Protein AF-A0A8S3GC05-F1 (afdb_monomer)

InterPro domains:
  IPR011011 Zinc finger, FYVE/PHD-type [SSF57903] (95-131)
  IPR013083 Zinc finger, RING/FYVE/PHD-type [G3DSA:3.30.40.10] (91-137)

Mean predicted aligned error: 20.14 Å

Solvent-accessible surface area (backbone atoms only — not comparable to full-atom values): 9088 Å² total; per-residue (Å²): 132,70,60,47,100,85,71,45,71,72,73,89,50,69,66,63,52,49,49,54,51,52,51,51,53,51,52,51,51,54,52,51,50,53,52,50,52,53,50,51,52,54,48,53,53,49,51,53,53,51,53,53,58,56,43,71,76,60,61,98,67,89,85,77,94,69,78,82,85,77,74,73,85,82,67,73,82,79,68,81,67,78,59,79,78,69,67,78,70,76,85,76,56,86,88,76,61,79,80,77,73,75,71,60,68,90,81,56,61,48,22,75,83,78,65,49,47,54,86,81,36,95,84,50,54,87,42,73,38,91,87,74,63,40,47,37,67,109

Sequence (138 aa):
KRIDDDGLTKVPDQITSRMFEKEREYVQEIESLNDQIGRMLKFVHTLIKLNNNNNNNNNNNNLYNTSPCMDVISQSNANSIETSSFASWQKIENTEGVVTRWIPDFNVHTCQLCHIKFQQWPLSRKHHCRNLQTIASE

Secondary structure (DSSP, 8-state):
--B-TTS-B----HHHHHHHHHHHHHHHHHHHHHHHHHHHHHHHHHHHHHHHHHHHTS------------SSSSSTTS----TTSSTT-----TTT-----PPPGGG--B-TTT--BGGG-TTPPEEE-TTT--EEE-

pLDDT: mean 71.7, std 17.62, range [39.72, 98.25]

Radius of gyration: 33.28 Å; Cα contacts (8 Å, |Δi|>4): 58; chains: 1; bounding box: 64×48×89 Å

Structure (mmCIF, N/CA/C/O backbone):
data_AF-A0A8S3GC05-F1
#
_entry.id   AF-A0A8S3GC05-F1
#
loop_
_atom_site.group_PDB
_atom_site.id
_atom_site.type_symbol
_atom_site.label_atom_id
_atom_site.label_alt_id
_atom_site.label_comp_id
_atom_site.label_asym_id
_atom_site.label_entity_id
_atom_site.label_seq_id
_atom_site.pdbx_PDB_ins_code
_atom_site.Cartn_x
_atom_site.Cartn_y
_atom_site.Cartn_z
_atom_site.occupancy
_atom_site.B_iso_or_equiv
_atom_site.auth_seq_id
_atom_site.auth_comp_id
_atom_site.auth_asym_id
_atom_site.auth_atom_id
_atom_site.pdbx_PDB_model_num
ATOM 1 N N . LYS A 1 1 ? 3.862 -20.454 -14.184 1.00 56.19 1 LYS A N 1
ATOM 2 C CA . LYS A 1 1 ? 4.543 -19.151 -13.984 1.00 56.19 1 LYS A CA 1
ATOM 3 C C . LYS A 1 1 ? 3.440 -18.123 -13.769 1.00 56.19 1 LYS A C 1
ATOM 5 O O . LYS A 1 1 ? 2.588 -18.036 -14.640 1.00 56.19 1 LYS A O 1
ATOM 10 N N . ARG A 1 2 ? 3.344 -17.484 -12.597 1.00 65.06 2 ARG A N 1
ATOM 11 C CA . ARG A 1 2 ? 2.253 -16.535 -12.317 1.00 65.06 2 ARG A CA 1
ATOM 12 C C . ARG A 1 2 ? 2.603 -15.212 -13.004 1.00 65.06 2 ARG A C 1
ATOM 14 O O . ARG A 1 2 ? 3.628 -14.617 -12.677 1.00 65.06 2 ARG A O 1
ATOM 21 N N . ILE A 1 3 ? 1.831 -14.878 -14.029 1.00 72.25 3 ILE A N 1
ATOM 22 C CA . ILE A 1 3 ? 1.984 -13.683 -14.859 1.00 72.25 3 ILE A CA 1
ATOM 23 C C . ILE A 1 3 ? 1.077 -12.596 -14.264 1.00 72.25 3 ILE A C 1
ATOM 25 O O . ILE A 1 3 ? -0.006 -12.931 -13.781 1.00 72.25 3 ILE A O 1
ATOM 29 N N . ASP A 1 4 ? 1.561 -11.358 -14.212 1.00 73.31 4 ASP A N 1
ATOM 30 C CA . ASP A 1 4 ? 0.813 -10.186 -13.747 1.00 73.31 4 ASP A CA 1
ATOM 31 C C . ASP A 1 4 ? -0.177 -9.665 -14.796 1.00 73.31 4 ASP A C 1
ATOM 33 O O . ASP A 1 4 ? -0.181 -10.113 -15.944 1.00 73.31 4 ASP A O 1
ATOM 37 N N . ASP A 1 5 ? -1.020 -8.708 -14.401 1.00 80.06 5 ASP A N 1
ATOM 38 C CA . ASP A 1 5 ? -2.022 -8.078 -15.276 1.00 80.06 5 ASP A CA 1
ATOM 39 C C . ASP A 1 5 ? -1.388 -7.342 -16.478 1.00 80.06 5 ASP A C 1
ATOM 41 O O . ASP A 1 5 ? -2.053 -7.079 -17.478 1.00 80.06 5 ASP A O 1
ATOM 45 N N . ASP A 1 6 ? -0.086 -7.053 -16.408 1.00 80.31 6 ASP A N 1
ATOM 46 C CA . ASP A 1 6 ? 0.732 -6.470 -17.475 1.00 80.31 6 ASP A CA 1
ATOM 47 C C . ASP A 1 6 ? 1.404 -7.517 -18.391 1.00 80.31 6 ASP A C 1
ATOM 49 O O . ASP A 1 6 ? 2.115 -7.163 -19.334 1.00 80.31 6 ASP A O 1
ATOM 53 N N . GLY A 1 7 ? 1.193 -8.812 -18.142 1.00 80.12 7 GLY A N 1
ATOM 54 C CA . GLY A 1 7 ? 1.795 -9.889 -18.925 1.00 80.12 7 GLY A CA 1
ATOM 55 C C . GLY A 1 7 ? 3.240 -10.236 -18.539 1.00 80.12 7 GLY A C 1
ATOM 56 O O . GLY A 1 7 ? 3.837 -11.117 -19.169 1.00 80.12 7 GLY A O 1
ATOM 57 N N . LEU A 1 8 ? 3.815 -9.615 -17.502 1.00 78.12 8 LEU A N 1
ATOM 58 C CA . LEU A 1 8 ? 5.172 -9.903 -17.035 1.00 78.12 8 LEU A CA 1
ATOM 59 C C . LEU A 1 8 ? 5.199 -10.980 -15.945 1.00 78.12 8 LEU A C 1
ATOM 61 O O . LEU A 1 8 ? 4.232 -11.277 -15.251 1.00 78.12 8 LEU A O 1
ATOM 65 N N . THR A 1 9 ? 6.346 -11.645 -15.814 1.00 75.25 9 THR A N 1
ATOM 66 C CA . THR A 1 9 ? 6.555 -12.621 -14.738 1.00 75.25 9 THR A CA 1
ATOM 67 C C . THR A 1 9 ? 6.764 -11.884 -13.422 1.00 75.25 9 THR A C 1
ATOM 69 O O . THR A 1 9 ? 7.702 -11.094 -13.346 1.00 75.25 9 THR A O 1
ATOM 72 N N . LYS A 1 10 ? 6.006 -12.233 -12.370 1.00 70.81 10 LYS A N 1
ATOM 73 C CA . LYS A 1 10 ? 6.312 -11.792 -10.999 1.00 70.81 10 LYS A CA 1
ATOM 74 C C . LYS A 1 10 ? 7.732 -12.188 -10.622 1.00 70.81 10 LYS A C 1
ATOM 76 O O . LYS A 1 10 ? 7.999 -13.364 -10.364 1.00 70.81 10 LYS A O 1
ATOM 81 N N . VAL A 1 11 ? 8.634 -11.214 -10.587 1.00 74.62 11 VAL A N 1
ATOM 82 C CA . VAL A 1 11 ? 9.940 -11.375 -9.953 1.00 74.62 11 VAL A CA 1
ATOM 83 C C . VAL A 1 11 ? 9.735 -11.046 -8.477 1.00 74.62 11 VAL A C 1
ATOM 85 O O . VAL A 1 11 ? 9.350 -9.919 -8.171 1.00 74.62 11 VAL A O 1
ATOM 88 N N . PRO A 1 12 ? 9.912 -12.010 -7.556 1.00 69.62 12 PRO A N 1
ATOM 89 C CA . PRO A 1 12 ? 9.801 -11.718 -6.138 1.00 69.62 12 PRO A CA 1
ATOM 90 C C . PRO A 1 12 ? 10.935 -10.769 -5.745 1.00 69.62 12 PRO A C 1
ATOM 92 O O . PRO A 1 12 ? 12.107 -11.141 -5.786 1.00 69.62 12 PRO A O 1
ATOM 95 N N . ASP A 1 13 ? 10.575 -9.543 -5.383 1.00 85.19 13 ASP A N 1
ATOM 96 C CA . ASP A 1 13 ? 11.503 -8.569 -4.830 1.00 85.19 13 ASP A CA 1
ATOM 97 C C . ASP A 1 13 ? 11.492 -8.667 -3.294 1.00 85.19 13 ASP A C 1
ATOM 99 O O . ASP A 1 13 ? 10.449 -8.708 -2.632 1.00 85.19 13 ASP A O 1
ATOM 103 N N . GLN A 1 14 ? 12.689 -8.770 -2.720 1.00 89.38 14 GLN A N 1
ATOM 104 C CA . GLN A 1 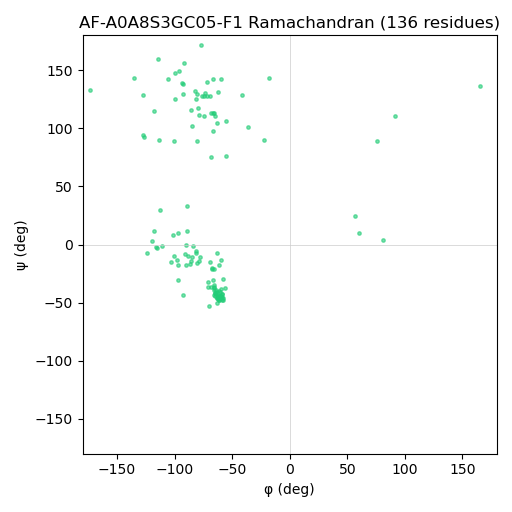14 ? 12.877 -8.910 -1.279 1.00 89.38 14 GLN A CA 1
ATOM 105 C C . GLN A 1 14 ? 12.448 -7.640 -0.536 1.00 89.38 14 GLN A C 1
ATOM 107 O O . GLN A 1 14 ? 11.974 -7.730 0.596 1.00 89.38 14 GLN A O 1
ATOM 112 N N . ILE A 1 15 ? 12.573 -6.468 -1.170 1.00 90.31 15 ILE A N 1
ATOM 113 C CA . ILE A 1 15 ? 12.205 -5.183 -0.568 1.00 90.31 15 ILE A CA 1
ATOM 114 C C . ILE A 1 15 ? 10.686 -5.093 -0.429 1.00 90.31 15 ILE A C 1
ATOM 116 O O . ILE A 1 15 ? 10.185 -4.884 0.676 1.00 90.31 15 ILE A O 1
ATOM 120 N N . THR A 1 16 ? 9.946 -5.324 -1.514 1.00 87.25 16 THR A N 1
ATOM 121 C CA . THR A 1 16 ? 8.474 -5.364 -1.485 1.00 87.25 16 THR A CA 1
ATOM 122 C C . THR A 1 16 ? 7.943 -6.433 -0.533 1.00 87.25 16 THR A C 1
ATOM 124 O O . THR A 1 16 ? 7.042 -6.155 0.254 1.00 87.25 16 THR A O 1
ATOM 127 N N . SER A 1 17 ? 8.536 -7.629 -0.520 1.00 89.44 17 SER A N 1
ATOM 128 C CA . SER A 1 17 ? 8.133 -8.699 0.407 1.00 89.44 17 SER A CA 1
ATOM 129 C C . SER A 1 17 ? 8.285 -8.284 1.875 1.00 89.44 17 SER A C 1
ATOM 131 O O . SER A 1 17 ? 7.367 -8.484 2.671 1.00 89.44 17 SER A O 1
ATOM 133 N N . ARG A 1 18 ? 9.411 -7.649 2.221 1.00 95.12 18 ARG A N 1
ATOM 134 C CA . ARG A 1 18 ? 9.666 -7.108 3.562 1.00 95.12 18 ARG A CA 1
ATOM 135 C C . ARG A 1 18 ? 8.714 -5.963 3.917 1.00 95.12 18 ARG A C 1
ATOM 137 O O . ARG A 1 18 ? 8.310 -5.852 5.071 1.00 95.12 18 ARG A O 1
ATOM 144 N N . MET A 1 19 ? 8.350 -5.121 2.950 1.00 95.00 19 MET A N 1
ATOM 145 C CA . MET A 1 19 ? 7.374 -4.046 3.153 1.00 95.00 19 MET A CA 1
ATOM 146 C C . MET A 1 19 ? 6.006 -4.614 3.550 1.00 95.00 19 MET A C 1
ATOM 148 O O . MET A 1 19 ? 5.448 -4.195 4.559 1.00 95.00 19 MET A O 1
ATOM 152 N N . PHE A 1 20 ? 5.516 -5.625 2.826 1.00 93.69 20 PHE A N 1
ATOM 153 C CA . PHE A 1 20 ? 4.251 -6.290 3.158 1.00 93.69 20 PHE A CA 1
ATOM 154 C C . PHE A 1 20 ? 4.306 -7.041 4.489 1.00 93.69 20 PHE A C 1
ATOM 156 O O . PHE A 1 20 ? 3.311 -7.111 5.204 1.00 93.69 20 PHE A O 1
ATOM 163 N N . GLU A 1 21 ? 5.451 -7.628 4.836 1.00 95.7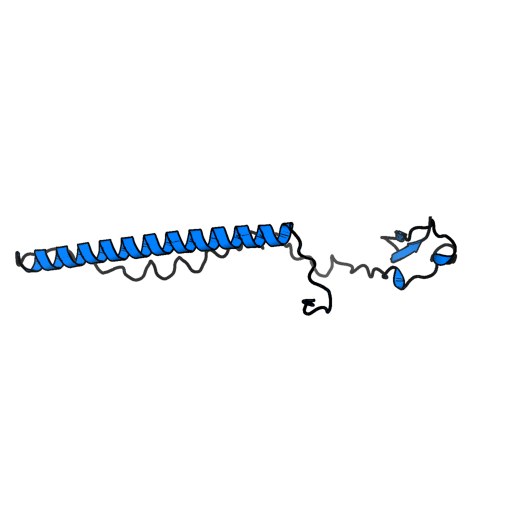5 21 GLU A N 1
ATOM 164 C CA . GLU A 1 21 ? 5.636 -8.255 6.145 1.00 95.75 21 GLU A CA 1
ATOM 165 C C . GLU A 1 21 ? 5.488 -7.236 7.275 1.00 95.75 21 GLU A C 1
ATOM 167 O O . GLU A 1 21 ? 4.696 -7.459 8.189 1.00 95.75 21 GLU A O 1
ATOM 172 N N . LYS A 1 22 ? 6.156 -6.086 7.151 1.00 96.94 22 LYS A N 1
ATOM 173 C CA . LYS A 1 22 ? 6.039 -4.981 8.107 1.00 96.94 22 LYS A CA 1
ATOM 174 C C . LYS A 1 22 ? 4.617 -4.443 8.205 1.00 96.94 22 LYS A C 1
ATOM 176 O O . LYS A 1 22 ? 4.123 -4.234 9.306 1.00 96.94 22 LYS A O 1
ATOM 181 N N . GLU A 1 23 ? 3.945 -4.259 7.074 1.00 97.06 23 GLU A N 1
ATOM 182 C CA . GLU A 1 23 ? 2.551 -3.812 7.047 1.00 97.06 23 GLU A CA 1
ATOM 183 C C . GLU A 1 23 ? 1.630 -4.781 7.802 1.00 97.06 23 GLU A C 1
ATOM 185 O O . GLU A 1 23 ? 0.834 -4.354 8.636 1.00 97.06 23 GLU A O 1
ATOM 190 N N . ARG A 1 24 ? 1.784 -6.096 7.592 1.00 97.00 24 ARG A N 1
ATOM 191 C CA . ARG A 1 24 ? 1.007 -7.106 8.327 1.00 97.00 24 ARG A CA 1
ATOM 192 C C . ARG A 1 24 ? 1.278 -7.085 9.828 1.00 97.00 24 ARG A C 1
ATOM 194 O O . ARG A 1 24 ? 0.333 -7.239 10.595 1.00 97.00 24 ARG A O 1
ATOM 201 N N . GLU A 1 25 ? 2.536 -6.924 10.241 1.00 98.00 25 GLU A N 1
ATOM 202 C CA . GLU A 1 25 ? 2.898 -6.811 11.662 1.00 98.00 25 GLU A CA 1
ATOM 203 C C . GLU A 1 25 ? 2.169 -5.630 12.316 1.00 98.00 25 GLU A C 1
ATOM 205 O O . GLU A 1 25 ? 1.524 -5.805 13.350 1.00 98.00 25 GLU A O 1
ATOM 210 N N . TYR A 1 26 ? 2.193 -4.456 11.678 1.00 97.88 26 TYR A N 1
ATOM 211 C CA . TYR A 1 26 ? 1.511 -3.268 12.195 1.00 97.88 26 TYR A CA 1
ATOM 212 C C . TYR A 1 26 ? -0.007 -3.436 12.255 1.00 97.88 26 TYR A C 1
ATOM 214 O O . TYR A 1 26 ? -0.623 -3.072 13.255 1.00 97.88 26 TYR A O 1
ATOM 222 N N . VAL A 1 27 ? -0.623 -4.015 11.220 1.00 97.69 27 VAL A N 1
ATOM 223 C CA . VAL A 1 27 ? -2.071 -4.275 11.216 1.00 97.69 27 VAL A CA 1
ATOM 224 C C . VAL A 1 27 ? -2.461 -5.194 12.376 1.00 97.69 27 VAL A C 1
ATOM 226 O O . VAL A 1 27 ? -3.406 -4.890 13.101 1.00 97.69 27 VAL A O 1
ATOM 229 N N . GLN A 1 28 ? -1.703 -6.269 12.612 1.00 97.75 28 GLN A N 1
ATOM 230 C CA . GLN A 1 28 ? -1.963 -7.184 13.729 1.00 97.75 28 GLN A CA 1
ATOM 231 C C . GLN A 1 28 ? -1.798 -6.507 15.095 1.00 97.75 28 GLN A C 1
ATOM 233 O O . GLN A 1 28 ? -2.587 -6.757 16.010 1.00 97.75 28 GLN A O 1
ATOM 238 N N . GLU A 1 29 ? -0.797 -5.640 15.252 1.00 98.00 29 GLU A N 1
ATOM 239 C CA . GLU A 1 29 ? -0.591 -4.879 16.486 1.00 98.00 29 GLU A CA 1
ATOM 240 C C . GLU A 1 29 ? -1.767 -3.930 16.762 1.00 98.00 29 GLU A C 1
ATOM 242 O O . GLU A 1 29 ? -2.313 -3.918 17.869 1.00 98.00 29 GLU A O 1
ATOM 247 N N . ILE A 1 30 ? -2.217 -3.199 15.740 1.00 98.25 30 ILE A N 1
ATOM 248 C CA . ILE A 1 30 ? -3.370 -2.296 15.827 1.00 98.25 30 ILE A CA 1
ATOM 249 C C . ILE A 1 30 ? -4.642 -3.070 16.193 1.00 98.25 30 ILE A C 1
ATOM 251 O O . ILE A 1 30 ? -5.391 -2.649 17.080 1.00 98.25 30 ILE A O 1
ATOM 255 N N . GLU A 1 31 ? -4.897 -4.209 15.548 1.00 97.81 31 GLU A N 1
ATOM 256 C CA . GLU A 1 31 ? -6.049 -5.062 15.855 1.00 97.81 31 GLU A CA 1
ATOM 257 C C . GLU A 1 31 ? -6.010 -5.575 17.302 1.00 97.81 31 GLU A C 1
ATOM 259 O O . GLU A 1 31 ? -7.011 -5.484 18.017 1.00 97.81 31 GLU A O 1
ATOM 264 N N . SER A 1 32 ? -4.846 -6.033 17.773 1.00 97.69 32 SER A N 1
ATOM 265 C CA . SER A 1 32 ? -4.650 -6.495 19.153 1.00 97.69 32 SER A CA 1
ATOM 266 C C . SER A 1 32 ? -4.927 -5.395 20.182 1.00 97.69 32 SER A C 1
ATOM 268 O O . SER A 1 32 ? -5.609 -5.632 21.186 1.00 97.69 32 SER A O 1
ATOM 270 N N . LEU A 1 33 ? -4.433 -4.178 19.939 1.00 98.06 33 LEU A N 1
ATOM 271 C CA . LEU A 1 33 ? -4.662 -3.030 20.819 1.00 98.06 33 LEU A CA 1
ATOM 272 C C . LEU A 1 33 ? -6.141 -2.628 20.853 1.00 98.06 33 LEU A C 1
ATOM 274 O O . LEU A 1 33 ? -6.700 -2.423 21.934 1.00 98.06 33 LEU A O 1
ATOM 278 N N . ASN A 1 34 ? -6.802 -2.582 19.697 1.00 97.06 34 ASN A N 1
ATOM 279 C CA . ASN A 1 34 ? -8.232 -2.281 19.615 1.00 97.06 34 ASN A CA 1
ATOM 280 C C . ASN A 1 34 ? -9.082 -3.312 20.367 1.00 97.06 34 ASN A C 1
ATOM 282 O O . ASN A 1 34 ? -10.022 -2.955 21.080 1.00 97.06 34 ASN A O 1
ATOM 286 N N . ASP A 1 35 ? -8.729 -4.590 20.265 1.00 97.44 35 ASP A N 1
ATOM 287 C CA . ASP A 1 35 ? -9.421 -5.674 20.957 1.00 97.44 35 ASP A CA 1
ATOM 288 C C . ASP A 1 35 ? -9.205 -5.611 22.486 1.00 97.44 35 ASP A C 1
ATOM 290 O O . ASP A 1 35 ? -10.135 -5.820 23.272 1.00 97.44 35 ASP A O 1
ATOM 294 N N . GLN A 1 36 ? -8.006 -5.223 22.941 1.00 97.50 36 GLN A N 1
ATOM 295 C CA . GLN A 1 36 ? -7.737 -4.941 24.358 1.00 97.50 36 GLN A CA 1
ATOM 296 C C . GLN A 1 36 ? -8.579 -3.775 24.892 1.00 97.50 36 GLN A C 1
ATOM 298 O O . GLN A 1 36 ? -9.219 -3.915 25.940 1.00 97.50 36 GLN A O 1
ATOM 303 N N . ILE A 1 37 ? -8.642 -2.658 24.162 1.00 97.56 37 ILE A N 1
ATOM 304 C CA . ILE A 1 37 ? -9.484 -1.507 24.518 1.00 97.56 37 ILE A CA 1
ATOM 305 C C . ILE A 1 37 ? -10.954 -1.935 24.588 1.00 97.56 37 ILE A C 1
ATOM 307 O O . ILE A 1 37 ? -11.633 -1.667 25.581 1.00 97.56 37 ILE A O 1
ATOM 311 N N . GLY A 1 38 ? -11.438 -2.666 23.580 1.00 96.19 38 GLY A N 1
ATOM 312 C CA . GLY A 1 38 ? -12.808 -3.170 23.531 1.00 96.19 38 GLY A CA 1
ATOM 313 C C . GLY A 1 38 ? -13.158 -4.069 24.721 1.00 96.19 38 GLY A C 1
ATOM 314 O O . GLY A 1 38 ? -14.232 -3.926 25.312 1.00 96.19 38 GLY A O 1
ATOM 315 N N . ARG A 1 39 ? -12.252 -4.968 25.126 1.00 96.12 39 ARG A N 1
ATOM 316 C CA . ARG A 1 39 ? -12.415 -5.792 26.336 1.00 96.12 39 ARG A CA 1
ATOM 317 C C . ARG A 1 39 ? -12.474 -4.951 27.606 1.00 96.12 39 ARG A C 1
ATOM 319 O O . ARG A 1 39 ? -13.359 -5.174 28.432 1.00 96.12 39 ARG A O 1
ATOM 326 N N . MET A 1 40 ? -11.567 -3.990 27.757 1.00 96.62 40 MET A N 1
ATOM 327 C CA . MET A 1 40 ? -11.496 -3.154 28.955 1.00 96.62 40 MET A CA 1
ATOM 328 C C . MET A 1 40 ? -12.745 -2.278 29.102 1.00 96.62 40 MET A C 1
ATOM 330 O O . MET A 1 40 ? -13.322 -2.208 30.185 1.00 96.62 40 MET A O 1
ATOM 334 N N . LEU A 1 41 ? -13.237 -1.697 28.005 1.00 95.06 41 LEU A N 1
ATOM 335 C CA . LEU A 1 41 ? -14.486 -0.932 27.995 1.00 95.06 41 LEU A CA 1
ATOM 336 C C . LEU A 1 41 ? -15.696 -1.798 28.368 1.00 95.06 41 LEU A C 1
ATOM 338 O O . LEU A 1 41 ? -16.505 -1.395 29.204 1.00 95.06 41 LEU A O 1
ATOM 342 N N . LYS A 1 42 ? -15.804 -3.014 27.813 1.00 94.00 42 LYS A N 1
ATOM 343 C CA . LYS A 1 42 ? -16.865 -3.971 28.183 1.00 94.00 42 LYS A CA 1
ATOM 344 C C . LYS A 1 42 ? -16.798 -4.351 29.662 1.00 94.00 42 LYS A C 1
ATOM 346 O O . LYS A 1 42 ? -17.837 -4.443 30.320 1.00 94.00 42 LYS A O 1
ATOM 351 N N . PHE A 1 43 ? -15.594 -4.553 30.191 1.00 95.06 43 PHE A N 1
ATOM 352 C CA . PHE A 1 43 ? -15.379 -4.861 31.601 1.00 95.06 43 PHE A CA 1
ATOM 353 C C . PHE A 1 43 ? -15.834 -3.708 32.503 1.00 95.06 43 PHE A C 1
ATOM 355 O O . PHE A 1 43 ? -16.664 -3.919 33.387 1.00 95.06 43 PHE A O 1
ATOM 362 N N . VAL A 1 44 ? -15.391 -2.478 32.222 1.00 93.12 44 VAL A N 1
ATOM 363 C CA . VAL A 1 44 ? -15.809 -1.271 32.955 1.00 93.12 44 VAL A CA 1
ATOM 364 C C . VAL A 1 44 ? -17.326 -1.086 32.900 1.00 93.12 44 VAL A C 1
AT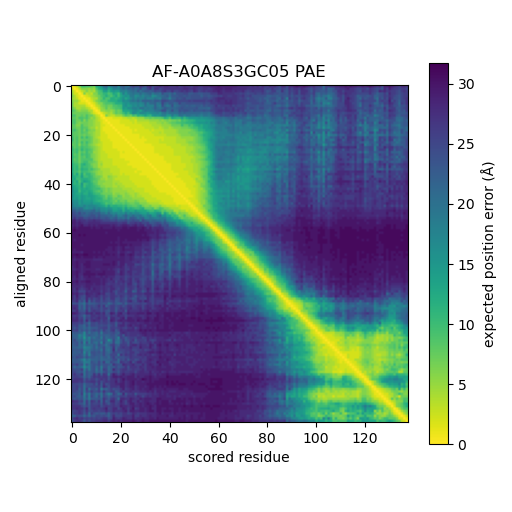OM 366 O O . VAL A 1 44 ? -17.958 -0.889 33.935 1.00 93.12 44 VAL A O 1
ATOM 369 N N . HIS A 1 45 ? -17.939 -1.226 31.724 1.00 90.88 45 HIS A N 1
ATOM 370 C CA . HIS A 1 45 ? -19.391 -1.123 31.575 1.00 90.88 45 HIS A CA 1
ATOM 371 C C . HIS A 1 45 ? -20.137 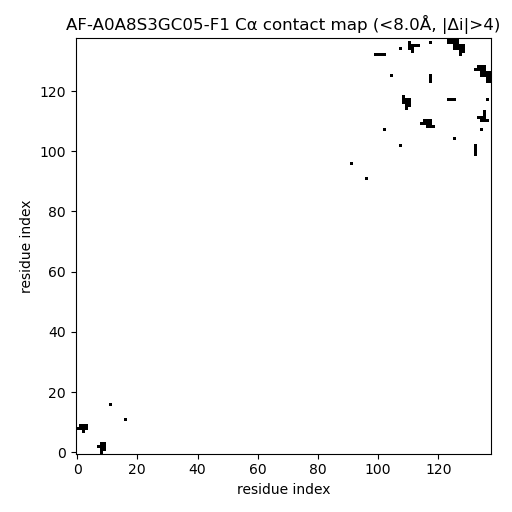-2.176 32.414 1.00 90.88 45 HIS A C 1
ATOM 373 O O . HIS A 1 45 ? -21.164 -1.885 33.029 1.00 90.88 45 HIS A O 1
ATOM 379 N N . THR A 1 46 ? -19.603 -3.397 32.489 1.00 90.50 46 THR A N 1
ATOM 380 C CA . THR A 1 46 ? -20.166 -4.471 33.320 1.00 90.50 46 THR A CA 1
ATOM 381 C C . THR A 1 46 ? -20.057 -4.138 34.808 1.00 90.50 46 THR A C 1
ATOM 383 O O . THR A 1 46 ? -21.038 -4.299 35.532 1.00 90.50 46 THR A O 1
ATOM 386 N N . LEU A 1 47 ? -18.914 -3.613 35.263 1.00 91.19 47 LEU A N 1
ATOM 387 C CA . LEU A 1 47 ? -18.731 -3.169 36.648 1.00 91.19 47 LEU A CA 1
ATOM 388 C C . LEU A 1 47 ? -19.697 -2.042 37.026 1.00 91.19 47 LEU A C 1
ATOM 390 O O . LEU A 1 47 ? -20.337 -2.120 38.073 1.00 91.19 47 LEU A O 1
ATOM 394 N N . ILE A 1 48 ? -19.858 -1.032 36.165 1.00 88.00 48 ILE A N 1
ATOM 395 C CA . ILE A 1 48 ? -20.804 0.072 36.390 1.00 88.00 48 ILE A CA 1
ATOM 396 C C . ILE A 1 48 ? -22.234 -0.467 36.497 1.00 88.00 48 ILE A C 1
ATOM 398 O O . ILE A 1 48 ? -22.961 -0.116 37.426 1.00 88.00 48 ILE A O 1
ATOM 402 N N . LYS A 1 49 ? -22.636 -1.368 35.591 1.00 84.44 49 LYS A N 1
ATOM 403 C CA . LYS A 1 49 ? -23.970 -1.984 35.613 1.00 84.44 49 LYS A CA 1
ATOM 404 C C . LYS A 1 49 ? -24.218 -2.775 36.900 1.00 84.44 49 LYS A C 1
ATOM 406 O O . LYS A 1 49 ? -25.289 -2.653 37.488 1.00 84.44 49 LYS A O 1
ATOM 411 N N . LEU A 1 50 ? -23.242 -3.564 37.352 1.00 83.06 50 LEU A N 1
ATOM 412 C CA . LEU A 1 50 ? -23.338 -4.317 38.607 1.00 83.06 50 LEU A CA 1
ATOM 413 C C . LEU A 1 50 ? -23.413 -3.385 39.824 1.00 83.06 50 LEU A C 1
ATOM 415 O O . LEU A 1 50 ? -24.239 -3.608 40.706 1.00 83.06 50 LEU A O 1
ATOM 419 N N . ASN A 1 51 ? -22.614 -2.315 39.850 1.00 79.62 51 ASN A N 1
ATOM 420 C CA . ASN A 1 51 ? -22.636 -1.319 40.920 1.00 79.62 51 ASN A CA 1
ATOM 421 C C . ASN A 1 51 ? -23.996 -0.605 41.014 1.00 79.62 51 ASN A C 1
ATOM 423 O O . ASN A 1 51 ? -24.562 -0.484 42.097 1.00 79.62 51 ASN A O 1
ATOM 427 N N . ASN A 1 52 ? -24.571 -0.210 39.875 1.00 74.31 52 ASN A N 1
ATOM 428 C CA . ASN A 1 52 ? -25.892 0.421 39.830 1.00 74.31 52 ASN A CA 1
ATOM 429 C C . ASN A 1 52 ? -27.006 -0.539 40.276 1.00 74.31 52 ASN A C 1
ATOM 431 O O . ASN A 1 52 ? -27.903 -0.140 41.015 1.00 74.31 52 ASN A O 1
ATOM 435 N N . ASN A 1 53 ? -26.931 -1.817 39.891 1.00 67.81 53 ASN A N 1
ATOM 436 C CA . ASN A 1 53 ? -27.886 -2.832 40.342 1.00 67.81 53 ASN A CA 1
ATOM 437 C C . ASN A 1 53 ? -27.798 -3.091 41.857 1.00 67.81 53 ASN A C 1
ATOM 439 O O . ASN A 1 53 ? -28.827 -3.283 42.500 1.00 67.81 53 ASN A O 1
ATOM 443 N N . ASN A 1 54 ? -26.593 -3.064 42.435 1.00 59.06 54 ASN A N 1
ATOM 444 C CA . ASN A 1 54 ? -26.394 -3.221 43.878 1.00 59.06 54 ASN A CA 1
ATOM 445 C C . ASN A 1 54 ? -26.880 -1.997 44.671 1.00 59.06 54 ASN A C 1
ATOM 447 O O . ASN A 1 54 ? -27.465 -2.162 45.740 1.00 59.06 54 ASN A O 1
ATOM 451 N N . ASN A 1 55 ? -26.703 -0.787 44.133 1.00 55.56 55 ASN A N 1
ATOM 452 C CA . ASN A 1 55 ? -27.205 0.443 44.751 1.00 55.56 55 ASN A CA 1
ATOM 453 C C . ASN A 1 55 ? -28.734 0.563 44.666 1.00 55.56 55 ASN A C 1
ATOM 455 O O . ASN A 1 55 ? -29.352 1.038 45.609 1.00 55.56 55 ASN A O 1
ATOM 459 N N . ASN A 1 56 ? -29.374 0.050 43.610 1.00 53.59 56 ASN A N 1
ATOM 460 C CA . ASN A 1 56 ? -30.840 0.053 43.506 1.00 53.59 56 ASN A CA 1
ATOM 461 C C . ASN A 1 56 ? -31.539 -0.858 44.536 1.00 53.59 56 ASN A C 1
ATOM 463 O O . ASN A 1 56 ? -32.716 -0.653 44.820 1.00 53.59 56 ASN A O 1
ATOM 467 N N . ASN A 1 57 ? -30.834 -1.835 45.119 1.00 52.28 57 ASN A N 1
ATOM 468 C CA . ASN A 1 57 ? -31.370 -2.672 46.199 1.00 52.28 57 ASN A CA 1
ATOM 469 C C . ASN A 1 57 ? -31.187 -2.050 47.595 1.00 52.28 57 ASN A C 1
ATOM 471 O O . ASN A 1 57 ? -31.836 -2.492 48.539 1.00 52.28 57 ASN A O 1
ATOM 475 N N . ASN A 1 58 ? -30.346 -1.020 47.729 1.00 50.06 58 ASN A N 1
ATOM 476 C CA . ASN A 1 58 ? -30.085 -0.322 48.983 1.00 50.06 58 ASN A CA 1
ATOM 477 C C . ASN A 1 58 ? -30.309 1.182 48.799 1.00 50.06 58 ASN A C 1
ATOM 479 O O . ASN A 1 58 ? -29.382 1.929 48.503 1.00 50.06 58 ASN A O 1
ATOM 483 N N . ASN A 1 59 ? -31.535 1.603 49.107 1.00 41.53 59 ASN A N 1
ATOM 484 C CA . ASN A 1 59 ? -31.983 2.979 49.324 1.00 41.53 59 ASN A CA 1
ATOM 485 C C . ASN A 1 59 ? -32.525 3.734 48.103 1.00 41.53 59 ASN A C 1
ATOM 487 O O . ASN A 1 5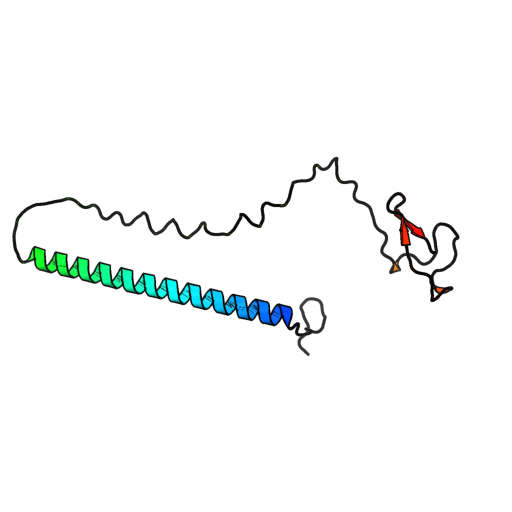9 ? -31.803 4.262 47.262 1.00 41.53 59 ASN A O 1
ATOM 491 N N . ASN A 1 60 ? -33.841 3.963 48.170 1.00 48.78 60 ASN A N 1
ATOM 492 C CA . ASN A 1 60 ? -34.407 5.299 48.008 1.00 48.78 60 ASN A CA 1
ATOM 493 C C . ASN A 1 60 ? -33.467 6.328 48.649 1.00 48.78 60 ASN A C 1
ATOM 495 O O . ASN A 1 60 ? -33.463 6.439 49.870 1.00 48.78 60 ASN A O 1
ATOM 499 N N . ASN A 1 61 ? -32.663 7.036 47.863 1.00 42.69 61 ASN A N 1
ATOM 500 C CA . ASN A 1 61 ? -32.278 8.422 48.105 1.00 42.69 61 ASN A CA 1
ATOM 501 C C . ASN A 1 61 ? -31.483 8.937 46.906 1.00 42.69 61 ASN A C 1
ATOM 503 O O . ASN A 1 61 ? -30.590 8.263 46.405 1.00 42.69 61 ASN A O 1
ATOM 507 N N . ASN A 1 62 ? -31.878 10.134 46.466 1.00 53.88 62 ASN A N 1
ATOM 508 C CA . ASN A 1 62 ? -31.238 11.025 45.502 1.00 53.88 62 ASN A CA 1
ATOM 509 C C . ASN A 1 62 ? -29.752 10.737 45.24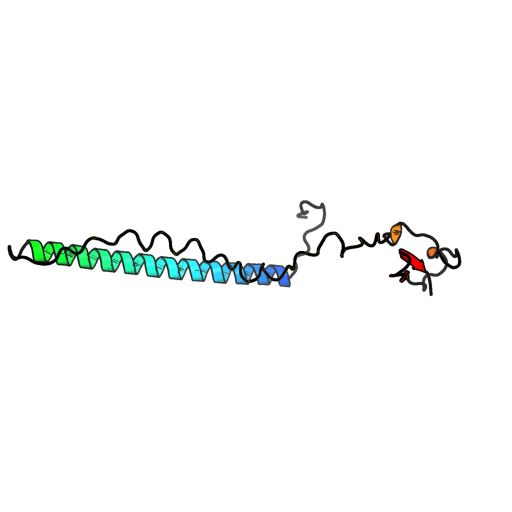1 1.00 53.88 62 ASN A C 1
ATOM 511 O O . ASN A 1 62 ? -28.999 10.562 46.195 1.00 53.88 62 ASN A O 1
ATOM 515 N N . LEU A 1 63 ? -29.302 10.908 43.991 1.00 44.16 63 LEU A N 1
ATOM 516 C CA . LEU A 1 63 ? -28.578 12.121 43.573 1.00 44.16 63 LEU A CA 1
ATOM 517 C C . LEU A 1 63 ? -27.855 11.905 42.221 1.00 44.16 63 LEU A C 1
ATOM 519 O O . LEU A 1 63 ? -27.192 10.899 42.000 1.00 44.16 63 LEU A O 1
ATOM 523 N N . TYR A 1 64 ? -27.969 12.916 41.357 1.00 39.72 64 TYR A N 1
ATOM 524 C CA . TYR A 1 64 ? -27.229 13.152 40.108 1.00 39.72 64 TYR A CA 1
ATOM 525 C C . TYR A 1 64 ? -27.589 12.329 38.864 1.00 39.72 64 TYR A C 1
ATOM 527 O O . TYR A 1 64 ? -26.957 11.347 38.489 1.00 39.72 64 TYR A O 1
ATOM 535 N N . ASN A 1 65 ? -28.548 12.909 38.137 1.00 48.69 65 ASN A N 1
ATOM 536 C CA . ASN A 1 65 ? -28.529 13.114 36.690 1.00 48.69 65 ASN A CA 1
ATOM 537 C C . ASN A 1 65 ? -27.099 13.104 36.101 1.00 48.69 65 ASN A C 1
ATOM 539 O O . ASN A 1 65 ? -26.445 14.140 36.006 1.00 48.69 65 ASN A O 1
ATOM 543 N N . THR A 1 66 ? -26.615 11.935 35.697 1.00 45.94 66 THR A N 1
ATOM 544 C CA . THR A 1 66 ? -25.482 11.809 34.779 1.00 45.94 66 THR A CA 1
ATOM 545 C C . THR A 1 66 ? -26.039 11.213 33.505 1.00 45.94 66 THR A C 1
ATOM 547 O O . THR A 1 66 ? -26.180 10.004 33.345 1.00 45.94 66 THR A O 1
ATOM 550 N N . SER A 1 67 ? -26.451 12.129 32.628 1.00 43.56 67 SER A N 1
ATOM 551 C CA . SER A 1 67 ? -26.755 11.855 31.230 1.00 43.56 67 SER A CA 1
ATOM 552 C C . SER A 1 67 ? -25.695 10.899 30.666 1.00 43.56 67 SER A C 1
ATOM 554 O O . SER A 1 67 ? -24.502 11.185 30.829 1.00 43.56 67 SER A O 1
ATOM 556 N N . PRO A 1 68 ? -26.069 9.775 30.028 1.00 45.12 68 PRO A N 1
ATOM 557 C CA . PRO A 1 68 ? -25.107 8.961 29.315 1.00 45.12 68 PRO A CA 1
ATOM 558 C C . PRO A 1 68 ? -24.634 9.798 28.126 1.00 45.12 68 PRO A C 1
ATOM 560 O O . PRO A 1 68 ? -25.300 9.876 27.098 1.00 45.12 68 PRO A O 1
ATOM 563 N N . CYS A 1 69 ? -23.487 10.460 28.268 1.00 44.03 69 CYS A N 1
ATOM 564 C CA . CYS A 1 69 ? -22.732 10.981 27.137 1.00 44.03 69 CYS A CA 1
ATOM 565 C C . CYS A 1 69 ? -22.189 9.770 26.361 1.00 44.03 69 CYS A C 1
ATOM 567 O O . CYS A 1 69 ? -21.031 9.384 26.500 1.00 44.03 69 CYS A O 1
ATOM 569 N N . MET A 1 70 ? -23.073 9.104 25.618 1.00 47.03 70 MET A N 1
ATOM 570 C CA . MET A 1 70 ? -22.770 7.933 24.798 1.00 47.03 70 MET A CA 1
ATOM 571 C C . MET A 1 70 ? -22.529 8.307 23.326 1.00 47.03 70 MET A C 1
ATOM 573 O O . MET A 1 70 ? -22.392 7.419 22.495 1.00 47.03 70 MET A O 1
ATOM 577 N N . ASP A 1 71 ? -22.408 9.599 23.000 1.00 43.66 71 ASP A N 1
ATOM 578 C CA . ASP A 1 71 ? -22.327 10.053 21.602 1.00 43.66 71 ASP A CA 1
ATOM 579 C C . ASP A 1 71 ? -20.965 10.618 21.174 1.00 43.66 71 ASP A C 1
ATOM 581 O O . ASP A 1 71 ? -20.781 10.953 20.007 1.00 43.66 71 ASP A O 1
ATOM 585 N N . VAL A 1 72 ? -19.963 10.694 22.059 1.00 46.03 72 VAL A N 1
ATOM 586 C CA . VAL A 1 72 ? -18.696 11.380 21.714 1.00 46.03 72 VAL A CA 1
ATOM 587 C C . VAL A 1 72 ? -17.575 10.429 21.267 1.00 46.03 72 VAL A C 1
ATOM 589 O O . VAL A 1 72 ? -16.612 10.866 20.644 1.00 46.03 72 VAL A O 1
ATOM 592 N N . ILE A 1 73 ? -17.705 9.113 21.471 1.00 45.66 73 ILE A N 1
ATOM 593 C CA . ILE A 1 73 ? -16.655 8.131 21.110 1.00 45.66 73 ILE A CA 1
ATOM 594 C C . ILE A 1 73 ? -17.101 7.203 19.966 1.00 45.66 73 ILE A C 1
ATOM 596 O O . ILE A 1 73 ? -16.697 6.050 19.888 1.00 45.66 73 ILE A O 1
ATOM 600 N N . SER A 1 74 ? -17.966 7.689 19.073 1.00 44.81 74 SER A N 1
ATOM 601 C CA . SER A 1 74 ? -18.265 7.003 17.800 1.00 44.81 74 SER A CA 1
ATOM 602 C C . SER A 1 74 ? -17.919 7.842 16.567 1.00 44.81 74 SER A C 1
ATOM 604 O O . SER A 1 74 ? -18.148 7.399 15.448 1.00 44.81 74 SER A O 1
ATOM 606 N N . GLN A 1 75 ? -17.341 9.038 16.742 1.00 43.78 75 GLN A N 1
ATOM 607 C CA . GLN A 1 75 ? -17.003 9.935 15.625 1.00 43.78 75 GLN A CA 1
ATOM 608 C C . GLN A 1 75 ? -15.525 10.346 15.559 1.00 43.78 75 GLN A C 1
ATOM 610 O O . GLN A 1 75 ? -15.111 10.945 14.572 1.00 43.78 75 GLN A O 1
ATOM 615 N N . SER A 1 76 ? -14.695 10.007 16.549 1.00 46.09 76 SER A N 1
ATOM 616 C CA . SER A 1 76 ? -13.297 10.464 16.585 1.00 46.09 76 SER A CA 1
ATOM 617 C C . SER A 1 76 ? -12.289 9.557 15.866 1.00 46.09 76 SER A C 1
ATOM 619 O O . SER A 1 76 ? -11.163 9.991 15.647 1.00 46.09 76 SER A O 1
ATOM 621 N N . ASN A 1 77 ? -12.671 8.348 15.434 1.00 46.34 77 ASN A N 1
ATOM 622 C CA . ASN A 1 77 ? -11.748 7.398 14.786 1.00 46.34 77 ASN A CA 1
ATOM 623 C C . ASN A 1 77 ? -1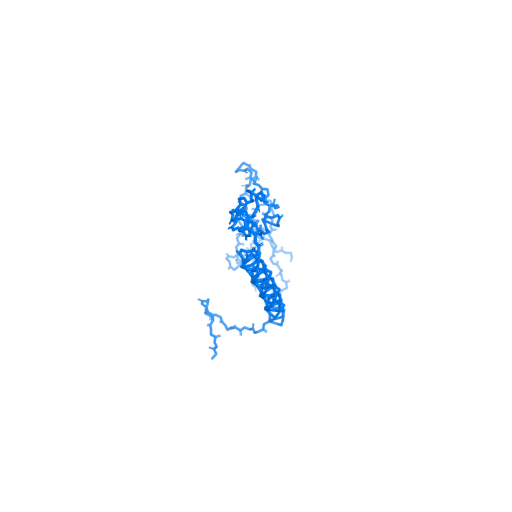1.846 7.330 13.250 1.00 46.34 77 ASN A C 1
ATOM 625 O O . ASN A 1 77 ? -11.202 6.482 12.642 1.00 46.34 77 ASN A O 1
ATOM 629 N N . ALA A 1 78 ? -12.607 8.217 12.600 1.00 46.44 78 ALA A N 1
ATOM 630 C CA . ALA A 1 78 ? -12.687 8.254 11.133 1.00 46.44 78 ALA A CA 1
ATOM 631 C C . ALA A 1 78 ? -11.661 9.194 10.465 1.00 46.44 78 ALA A C 1
ATOM 633 O O . ALA A 1 78 ? -11.532 9.175 9.245 1.00 46.44 78 ALA A O 1
ATOM 634 N N . ASN A 1 79 ? -10.916 9.999 11.235 1.00 47.34 79 ASN A N 1
ATOM 635 C CA . ASN A 1 79 ? -10.125 11.103 10.673 1.00 47.34 79 ASN A CA 1
ATOM 636 C C . ASN A 1 79 ? -8.606 10.997 10.880 1.00 47.34 79 ASN A C 1
ATOM 638 O O . ASN A 1 79 ? -7.899 11.956 10.585 1.00 47.34 79 ASN A O 1
ATOM 642 N N . SER A 1 80 ? -8.070 9.853 11.313 1.00 47.09 80 SER A N 1
ATOM 643 C CA . SER A 1 80 ? -6.614 9.626 11.303 1.00 47.09 80 SER A CA 1
ATOM 644 C C . SER A 1 80 ? -6.125 9.016 9.986 1.00 47.09 80 SER A C 1
ATOM 646 O O . SER A 1 80 ? -5.167 8.246 9.974 1.00 47.09 80 SER A O 1
ATOM 648 N N . ILE A 1 81 ? -6.765 9.357 8.862 1.00 50.25 81 ILE A N 1
ATOM 649 C CA . ILE A 1 81 ? -6.067 9.280 7.581 1.00 50.25 81 ILE A CA 1
ATOM 650 C C . ILE A 1 81 ? -4.957 10.319 7.688 1.00 50.25 81 ILE A C 1
ATOM 652 O O . ILE A 1 81 ? -5.228 11.521 7.746 1.00 50.25 81 ILE A O 1
ATOM 656 N N . GLU A 1 82 ? -3.720 9.835 7.764 1.00 56.44 82 GLU A N 1
ATOM 657 C CA . GLU A 1 82 ? -2.486 10.595 7.605 1.00 56.44 82 GLU A CA 1
ATOM 658 C C . GLU A 1 82 ? -2.504 11.338 6.257 1.00 56.44 82 GLU A C 1
ATOM 660 O O . GLU A 1 82 ? -1.897 10.950 5.266 1.00 56.44 82 GLU A O 1
ATOM 665 N N . THR A 1 83 ? -3.262 12.425 6.192 1.00 52.16 83 THR A N 1
ATOM 666 C CA . THR A 1 83 ? -3.363 13.306 5.025 1.00 52.16 83 THR A CA 1
ATOM 667 C C . THR A 1 83 ? -2.200 14.295 4.972 1.00 52.16 83 THR A C 1
ATOM 669 O O . THR A 1 83 ? -2.018 14.984 3.970 1.00 52.16 83 THR A O 1
ATOM 672 N N . SER A 1 84 ? -1.367 14.350 6.018 1.00 52.28 84 SER A N 1
ATOM 673 C CA . SER A 1 84 ? -0.250 15.292 6.117 1.00 52.28 84 SER A CA 1
ATOM 674 C C . SER A 1 84 ? 0.983 14.890 5.302 1.00 52.28 84 SER A C 1
ATOM 676 O O . SER A 1 84 ? 1.827 15.746 5.054 1.00 52.28 84 SER A O 1
ATOM 678 N N . SER A 1 85 ? 1.083 13.647 4.816 1.00 48.00 85 SER A N 1
ATOM 679 C CA . SER A 1 85 ? 2.156 13.229 3.896 1.00 48.00 85 SER A CA 1
ATOM 680 C C . SER A 1 85 ? 1.797 13.426 2.415 1.00 48.00 85 SER A C 1
ATOM 682 O O . SER A 1 85 ? 2.687 13.514 1.571 1.00 48.00 85 SER A O 1
ATOM 684 N N . PHE A 1 86 ? 0.509 13.586 2.088 1.00 50.62 86 PHE A N 1
ATOM 685 C CA . PHE A 1 86 ? 0.037 13.844 0.720 1.00 50.62 86 PHE A CA 1
ATOM 686 C C . PHE A 1 86 ? 0.067 15.332 0.321 1.00 50.62 86 PHE A C 1
ATOM 688 O O . PHE A 1 86 ? -0.089 15.654 -0.855 1.00 50.62 86 PHE A O 1
ATOM 695 N N . ALA A 1 87 ? 0.288 16.251 1.265 1.00 56.94 87 ALA A N 1
ATOM 696 C CA . ALA A 1 87 ? 0.159 17.697 1.046 1.00 56.94 87 ALA A CA 1
ATOM 697 C C . ALA A 1 87 ? 1.437 18.408 0.547 1.00 56.94 87 ALA A C 1
ATOM 699 O O . ALA A 1 87 ? 1.483 19.635 0.533 1.00 56.94 87 ALA A O 1
ATOM 700 N N . SER A 1 88 ? 2.475 17.676 0.119 1.00 62.19 88 SER A N 1
ATOM 701 C CA . SER A 1 88 ? 3.693 18.290 -0.447 1.00 62.19 88 SER A CA 1
ATOM 702 C C . SER A 1 88 ? 3.589 18.623 -1.944 1.00 62.19 88 SER A C 1
ATOM 704 O O . SER A 1 88 ? 4.543 19.142 -2.526 1.00 62.19 88 SER 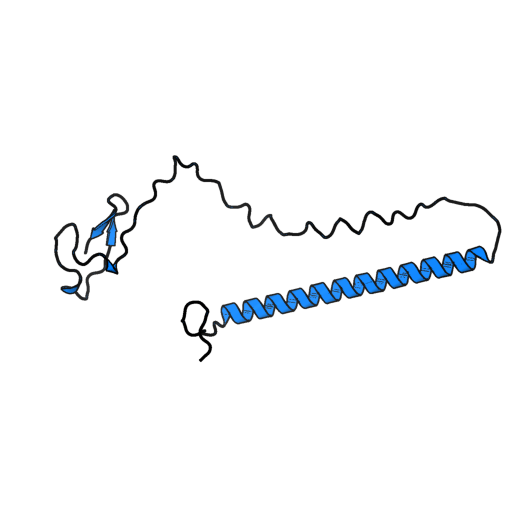A O 1
ATOM 706 N N . TRP A 1 89 ? 2.464 18.322 -2.595 1.00 70.06 89 TRP A N 1
ATOM 707 C CA . TRP A 1 89 ? 2.269 18.629 -4.011 1.00 70.06 89 TRP A CA 1
ATOM 708 C C . TRP A 1 89 ? 1.768 20.065 -4.181 1.00 70.06 89 TRP 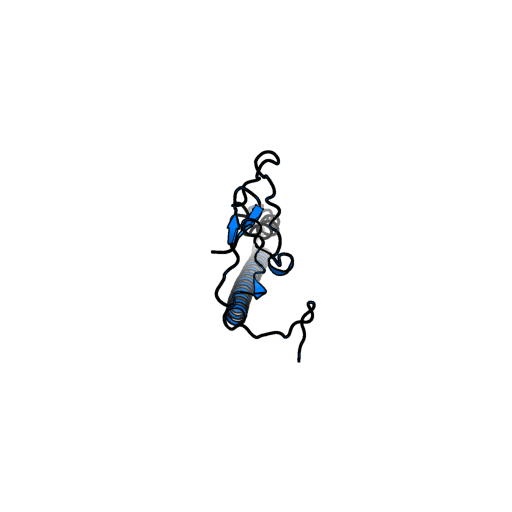A C 1
ATOM 710 O O . TRP A 1 89 ? 0.591 20.358 -3.977 1.00 70.06 89 TRP A O 1
ATOM 720 N N . GLN A 1 90 ? 2.663 20.973 -4.568 1.00 69.56 90 GLN A N 1
ATOM 721 C CA . GLN A 1 90 ? 2.283 22.326 -4.966 1.00 69.56 90 GLN A CA 1
ATOM 722 C C . GLN A 1 90 ? 1.612 22.284 -6.345 1.00 69.56 90 GLN A C 1
ATOM 724 O O . GLN A 1 90 ? 2.136 21.692 -7.290 1.00 69.56 90 GLN A O 1
ATOM 729 N N . LYS A 1 91 ? 0.441 22.918 -6.470 1.00 67.88 91 LYS A N 1
ATOM 730 C CA . LYS A 1 91 ? -0.245 23.077 -7.755 1.00 67.88 91 LYS A CA 1
ATOM 731 C C . LYS A 1 91 ? 0.596 23.997 -8.643 1.00 67.88 91 LYS A C 1
ATOM 733 O O . LYS A 1 91 ? 0.738 25.173 -8.332 1.00 67.88 91 LYS A O 1
ATOM 738 N N . ILE A 1 92 ? 1.146 23.451 -9.723 1.00 65.94 92 ILE A N 1
ATOM 739 C CA . ILE A 1 92 ? 1.845 24.223 -10.756 1.00 65.94 92 ILE A CA 1
ATOM 740 C C . ILE A 1 92 ? 0.772 24.925 -11.595 1.00 65.94 92 ILE A C 1
ATOM 742 O O . ILE A 1 92 ? -0.186 24.280 -12.036 1.00 65.94 92 ILE A O 1
ATOM 746 N N . GLU A 1 93 ? 0.879 26.240 -11.776 1.00 72.31 93 GLU A N 1
ATOM 747 C CA . GLU A 1 93 ? -0.043 26.970 -12.646 1.00 72.31 93 GLU A CA 1
ATOM 748 C C . GLU A 1 93 ? 0.170 26.541 -14.107 1.00 72.31 93 GLU A C 1
ATOM 750 O O . GLU A 1 93 ? 1.295 26.302 -14.548 1.00 72.31 93 GLU A O 1
ATOM 755 N N . ASN A 1 94 ? -0.909 26.438 -14.893 1.00 62.97 94 ASN A N 1
ATOM 756 C CA . ASN A 1 94 ? -0.849 25.963 -16.288 1.00 62.97 94 ASN A CA 1
ATOM 757 C C . ASN A 1 94 ? 0.054 26.828 -17.198 1.00 62.97 94 ASN A C 1
ATOM 759 O O . ASN A 1 94 ? 0.364 26.429 -18.317 1.00 62.97 94 ASN A O 1
ATOM 763 N N . THR A 1 95 ? 0.451 28.012 -16.734 1.00 61.25 95 THR A N 1
ATOM 764 C CA . THR A 1 95 ? 1.356 28.963 -17.392 1.00 61.25 95 THR A CA 1
ATOM 765 C C . THR A 1 95 ? 2.838 28.697 -17.105 1.00 61.25 95 THR A C 1
ATOM 767 O O . THR A 1 95 ? 3.685 29.192 -17.843 1.00 61.25 95 THR A O 1
ATOM 770 N N . GLU A 1 96 ? 3.165 27.906 -16.080 1.00 60.47 96 GLU A N 1
ATOM 771 C CA . GLU A 1 96 ? 4.543 27.611 -15.655 1.00 60.47 96 GLU A CA 1
ATOM 772 C C . GLU A 1 96 ? 5.067 26.276 -16.217 1.00 60.47 96 GLU A C 1
ATOM 774 O O . GLU A 1 96 ? 6.274 26.039 -16.270 1.00 60.47 96 GLU A O 1
ATOM 779 N N . GLY A 1 97 ? 4.169 25.398 -16.673 1.00 59.69 97 GLY A N 1
ATOM 780 C CA . GLY A 1 97 ? 4.509 24.075 -17.193 1.00 59.69 97 GLY A CA 1
ATOM 781 C C . GLY A 1 97 ? 4.522 24.010 -18.718 1.00 59.69 97 GLY A C 1
ATOM 782 O O . GLY A 1 97 ? 3.526 23.627 -19.329 1.00 59.69 97 GLY A O 1
ATOM 783 N N . VAL A 1 98 ? 5.658 24.288 -19.363 1.00 65.75 98 VAL A N 1
ATOM 784 C CA . VAL A 1 98 ? 5.846 23.846 -20.755 1.00 65.75 98 VAL A CA 1
ATOM 785 C C . VAL A 1 98 ? 6.115 22.344 -20.727 1.00 65.75 98 VAL A C 1
ATOM 787 O O . VAL A 1 98 ? 7.168 21.902 -20.271 1.00 65.75 98 VAL A O 1
ATOM 790 N N . VAL A 1 99 ? 5.168 21.543 -21.219 1.00 69.38 99 VAL A N 1
ATOM 791 C CA . VAL A 1 99 ? 5.373 20.099 -21.390 1.00 69.38 99 VAL A CA 1
ATOM 792 C C . VAL A 1 99 ? 6.493 19.893 -22.408 1.00 69.38 99 VAL A C 1
ATOM 794 O O . VAL A 1 99 ? 6.297 20.059 -23.612 1.00 69.38 99 VAL A O 1
ATOM 797 N N . THR A 1 100 ? 7.686 19.526 -21.942 1.00 65.25 100 THR A N 1
ATOM 798 C CA . THR A 1 100 ? 8.764 19.100 -22.835 1.00 65.25 100 THR A CA 1
ATOM 799 C C . THR A 1 100 ? 8.367 17.759 -23.452 1.00 65.25 100 THR A C 1
ATOM 801 O O . THR A 1 100 ? 8.266 16.753 -22.748 1.00 65.25 100 THR A O 1
ATOM 804 N N . ARG A 1 101 ? 8.125 17.717 -24.767 1.00 73.81 101 ARG A N 1
ATOM 805 C CA . ARG A 1 101 ? 7.830 16.465 -25.474 1.00 73.81 101 ARG A CA 1
ATOM 806 C C . ARG A 1 101 ? 9.139 15.735 -25.758 1.00 73.81 101 ARG A C 1
ATOM 808 O O . ARG A 1 101 ? 9.760 15.916 -26.799 1.00 73.81 101 ARG A O 1
ATOM 815 N N . TRP A 1 102 ? 9.563 14.904 -24.817 1.00 75.56 102 TRP A N 1
ATOM 816 C CA . TRP A 1 102 ? 10.712 14.029 -25.019 1.00 75.56 102 TRP A CA 1
ATOM 817 C C . TRP A 1 102 ? 10.373 12.951 -26.047 1.00 75.56 102 TRP A C 1
ATOM 819 O O . TRP A 1 102 ? 9.363 12.259 -25.922 1.00 75.56 102 TRP A O 1
ATOM 829 N N . ILE A 1 103 ? 11.215 12.816 -27.071 1.00 75.69 103 ILE A N 1
ATOM 830 C CA . ILE A 1 103 ? 11.101 11.720 -28.033 1.00 75.69 103 ILE A CA 1
ATOM 831 C C . ILE A 1 103 ? 11.762 10.485 -27.405 1.00 75.69 103 ILE A C 1
ATOM 833 O O . ILE A 1 103 ? 12.931 10.571 -27.010 1.00 75.69 103 ILE A O 1
ATOM 837 N N . PRO A 1 104 ? 11.055 9.344 -27.302 1.00 80.81 104 PRO A N 1
ATOM 838 C CA . PRO A 1 104 ? 11.648 8.108 -26.811 1.00 80.81 104 PRO A CA 1
ATOM 839 C C . PRO A 1 104 ? 12.823 7.664 -27.685 1.00 80.81 104 PRO A C 1
ATOM 841 O O . PRO A 1 104 ? 12.770 7.756 -28.912 1.00 80.81 104 PRO A O 1
ATOM 844 N N . ASP A 1 105 ? 13.867 7.118 -27.063 1.00 77.19 105 ASP A N 1
ATOM 845 C CA . ASP A 1 105 ? 15.105 6.763 -27.762 1.00 77.19 105 ASP A CA 1
ATOM 846 C C . ASP A 1 105 ? 14.894 5.804 -28.932 1.00 77.19 105 ASP A C 1
ATOM 848 O O . ASP A 1 105 ? 15.555 5.931 -29.963 1.00 77.19 105 ASP A O 1
ATOM 852 N N . PHE A 1 106 ? 13.982 4.841 -28.810 1.00 78.12 106 PHE A N 1
ATOM 853 C CA . PHE A 1 106 ? 13.737 3.856 -29.864 1.00 78.12 106 PHE A CA 1
ATOM 854 C C . PHE A 1 106 ? 13.117 4.466 -31.131 1.00 78.12 106 PHE A C 1
ATOM 856 O O . PHE A 1 106 ? 13.281 3.891 -32.204 1.00 78.12 106 PHE A O 1
ATOM 863 N N . ASN A 1 107 ? 12.486 5.642 -31.037 1.00 76.75 107 ASN A N 1
ATOM 864 C CA . ASN A 1 107 ? 11.946 6.378 -32.182 1.00 76.75 107 ASN A CA 1
ATOM 865 C C . ASN A 1 107 ? 13.010 7.198 -32.928 1.00 76.75 107 ASN A C 1
ATOM 867 O O . ASN A 1 107 ? 12.698 7.795 -33.958 1.00 76.75 107 ASN A O 1
ATOM 871 N N . VAL A 1 108 ? 14.252 7.260 -32.429 1.00 78.50 108 VAL A N 1
ATOM 872 C CA . VAL A 1 108 ? 15.319 8.062 -33.037 1.00 78.50 108 VAL A CA 1
ATOM 873 C C . VAL A 1 108 ? 16.473 7.182 -33.499 1.00 78.50 108 VAL A C 1
ATOM 875 O O . VAL A 1 108 ? 17.192 6.561 -32.710 1.00 78.50 108 VAL A O 1
ATOM 878 N N . HIS A 1 109 ? 16.668 7.158 -34.817 1.00 81.19 109 HIS A N 1
ATOM 879 C CA . HIS A 1 109 ? 17.676 6.327 -35.478 1.00 81.19 109 HIS A CA 1
ATOM 880 C C . HIS A 1 109 ? 18.916 7.109 -35.930 1.00 81.19 109 HIS A C 1
ATOM 882 O O . HIS A 1 109 ? 19.948 6.495 -36.201 1.00 81.19 109 HIS A O 1
ATOM 888 N N . THR A 1 110 ? 18.845 8.443 -35.969 1.00 81.31 110 THR A N 1
ATOM 889 C CA . THR A 1 110 ? 19.913 9.338 -36.440 1.00 81.31 110 THR A CA 1
ATOM 890 C C . THR A 1 110 ? 20.108 10.521 -35.502 1.00 81.31 110 THR A C 1
ATOM 892 O O . THR A 1 110 ? 19.126 11.075 -35.008 1.00 81.31 110 THR A O 1
ATOM 895 N N . CYS A 1 111 ? 21.355 10.947 -35.310 1.00 80.50 111 CYS A N 1
ATOM 896 C CA . CYS A 1 111 ? 21.678 12.194 -34.622 1.00 80.50 111 CYS A CA 1
ATOM 897 C C . CYS A 1 111 ? 21.094 13.384 -35.393 1.00 80.50 111 CYS A C 1
ATOM 899 O O . CYS A 1 111 ? 21.274 13.490 -36.604 1.00 80.50 111 CYS A O 1
ATOM 901 N N . GLN A 1 112 ? 20.403 14.295 -34.712 1.00 79.62 112 GLN A N 1
ATOM 902 C CA . GLN A 1 112 ? 19.800 15.463 -35.364 1.00 79.62 112 GLN A CA 1
ATOM 903 C C . GLN A 1 112 ? 20.806 16.577 -35.688 1.00 79.62 112 GLN A C 1
ATOM 905 O O . GLN A 1 112 ? 20.455 17.487 -36.430 1.00 79.62 112 GLN A O 1
ATOM 910 N N . LEU A 1 113 ? 22.038 16.504 -35.170 1.00 78.69 113 LEU A N 1
ATOM 911 C CA . LEU A 1 113 ? 23.102 17.476 -35.456 1.00 78.69 113 LEU A CA 1
ATOM 912 C C . LEU A 1 113 ? 23.994 17.054 -36.632 1.00 78.69 113 LEU A C 1
ATOM 914 O O . LEU A 1 113 ? 24.326 17.882 -37.472 1.00 78.69 113 LEU A O 1
ATOM 918 N N . CYS A 1 114 ? 24.390 15.779 -36.696 1.00 78.94 114 CYS A N 1
ATOM 919 C CA . CYS A 1 114 ? 25.326 15.273 -37.710 1.00 78.94 114 CYS A CA 1
ATOM 920 C C . CYS A 1 114 ? 24.722 14.226 -38.661 1.00 78.94 114 CYS A C 1
ATOM 922 O O . CYS A 1 114 ? 25.408 13.751 -39.560 1.00 78.94 114 CYS A O 1
ATOM 924 N N . HIS A 1 115 ? 23.454 13.844 -38.471 1.00 79.81 115 HIS A N 1
ATOM 925 C CA . HIS A 1 115 ? 22.713 12.875 -39.295 1.00 79.81 115 HIS A CA 1
ATOM 926 C C . HIS A 1 115 ? 23.302 11.452 -39.361 1.00 79.81 115 HIS A C 1
ATOM 928 O O . HIS A 1 115 ? 22.812 10.609 -40.115 1.00 79.81 115 HIS A O 1
ATOM 934 N N . ILE A 1 116 ? 24.295 11.138 -38.525 1.00 77.19 116 ILE A N 1
ATOM 935 C CA . ILE A 1 116 ? 24.874 9.795 -38.408 1.00 77.19 116 ILE A CA 1
ATOM 936 C C . ILE A 1 116 ? 23.877 8.860 -37.715 1.00 77.19 116 ILE A C 1
ATOM 938 O O . ILE A 1 116 ? 23.201 9.242 -36.755 1.00 77.19 116 ILE A O 1
ATOM 942 N N . LYS A 1 117 ? 23.775 7.614 -38.195 1.00 80.69 117 LYS A N 1
ATOM 943 C CA . LYS A 1 117 ? 22.937 6.585 -37.565 1.00 80.69 117 LYS A CA 1
ATOM 944 C C . LYS A 1 117 ? 23.570 6.119 -36.255 1.00 80.69 117 LYS A C 1
ATOM 946 O O . LYS A 1 117 ? 24.695 5.628 -36.271 1.00 80.69 117 LYS A O 1
ATOM 951 N N . PHE A 1 118 ? 22.814 6.139 -35.156 1.00 75.31 118 PHE A N 1
ATOM 952 C CA . PHE A 1 118 ? 23.293 5.657 -33.848 1.00 75.31 118 PHE A CA 1
ATOM 953 C C . PHE A 1 118 ? 23.745 4.184 -33.881 1.00 75.31 118 PHE A C 1
ATOM 955 O O . PHE A 1 118 ? 24.656 3.787 -33.168 1.00 75.31 118 PHE A O 1
ATOM 962 N N . GLN A 1 119 ? 23.152 3.371 -34.762 1.00 67.62 119 GLN A N 1
ATOM 963 C CA . GLN A 1 119 ? 23.501 1.953 -34.938 1.00 67.62 119 GLN A CA 1
ATOM 964 C C . GLN A 1 119 ? 24.883 1.716 -35.570 1.00 67.62 119 GLN A C 1
ATOM 966 O O . GLN A 1 119 ? 25.373 0.593 -35.533 1.00 67.62 119 GLN A O 1
ATOM 971 N N . GLN A 1 120 ? 25.509 2.735 -36.170 1.00 61.34 120 GLN A N 1
ATOM 972 C CA . GLN A 1 120 ? 26.837 2.593 -36.782 1.00 61.34 120 GLN A CA 1
ATOM 973 C C . GLN A 1 120 ? 27.971 2.662 -35.750 1.00 61.34 120 GLN A C 1
ATOM 975 O O . GLN A 1 120 ? 29.085 2.248 -36.055 1.00 61.34 120 GLN A O 1
ATOM 980 N N . TRP A 1 121 ? 27.693 3.146 -34.535 1.00 59.59 121 TRP A N 1
ATOM 981 C CA . TRP A 1 121 ? 28.684 3.331 -33.479 1.00 59.59 121 TRP A CA 1
ATOM 982 C C . TRP A 1 121 ? 28.210 2.651 -32.189 1.00 59.59 121 TRP A C 1
ATOM 984 O O . TRP A 1 121 ? 27.494 3.278 -31.405 1.00 59.59 121 TRP A O 1
ATOM 994 N N . PRO A 1 122 ? 28.617 1.392 -31.923 1.00 60.34 122 PRO A N 1
ATOM 995 C CA . PRO A 1 122 ? 28.211 0.654 -30.721 1.00 60.34 122 PRO A CA 1
ATOM 996 C C . PRO A 1 122 ? 28.697 1.284 -29.401 1.00 60.34 122 PRO A C 1
ATOM 998 O O . PRO A 1 122 ? 28.289 0.846 -28.330 1.00 60.34 122 PRO A O 1
ATOM 1001 N N . LEU A 1 123 ? 29.547 2.314 -29.470 1.00 63.84 123 LEU A N 1
ATOM 1002 C CA . LEU A 1 123 ? 30.030 3.092 -28.326 1.00 63.84 123 LEU A CA 1
ATOM 1003 C C . LEU A 1 123 ? 29.306 4.441 -28.143 1.00 63.84 123 LEU A C 1
ATOM 1005 O O . LEU A 1 123 ? 29.495 5.072 -27.107 1.00 63.84 123 LEU A O 1
ATOM 1009 N N . SER A 1 124 ? 28.483 4.886 -29.102 1.00 62.81 124 SER A N 1
ATOM 1010 C CA . SER A 1 124 ? 27.791 6.180 -28.997 1.00 62.81 124 SER A CA 1
ATOM 1011 C C . SER A 1 124 ? 26.551 6.071 -28.106 1.00 62.81 124 SER A C 1
ATOM 1013 O O . SER A 1 124 ? 25.714 5.180 -28.282 1.00 62.81 124 SER A O 1
ATOM 1015 N N . ARG A 1 125 ? 26.424 6.975 -27.131 1.00 71.62 125 ARG A N 1
ATOM 1016 C CA . ARG A 1 125 ? 25.226 7.101 -26.287 1.00 71.62 125 ARG A CA 1
ATOM 1017 C C . ARG A 1 125 ? 24.311 8.186 -26.859 1.00 71.62 125 ARG A C 1
ATOM 1019 O O . ARG A 1 125 ? 24.769 9.125 -27.503 1.00 71.62 125 ARG A O 1
ATOM 1026 N N . LYS A 1 126 ? 22.998 8.029 -26.665 1.00 77.12 126 LYS A N 1
ATOM 1027 C CA . LYS A 1 126 ? 21.998 9.034 -27.053 1.00 77.12 126 LYS A CA 1
ATOM 1028 C C . LYS A 1 126 ? 21.913 10.101 -25.968 1.00 77.12 126 LYS A C 1
ATOM 1030 O O . LYS A 1 126 ? 21.802 9.763 -24.792 1.00 77.12 126 LYS A O 1
ATOM 1035 N N . HIS A 1 127 ? 21.941 11.367 -26.370 1.00 78.75 127 HIS A N 1
ATOM 1036 C CA . HIS A 1 127 ? 21.828 12.512 -25.471 1.00 78.75 127 HIS A CA 1
ATOM 1037 C C . HIS A 1 127 ? 20.725 13.444 -25.953 1.00 78.75 127 HIS A C 1
ATOM 1039 O O . HIS A 1 127 ? 20.735 13.862 -27.107 1.00 78.75 127 HIS A O 1
ATOM 1045 N N . HIS A 1 128 ? 19.795 13.819 -25.081 1.00 74.19 128 HIS A N 1
ATOM 1046 C CA . HIS A 1 128 ? 18.767 14.802 -25.421 1.00 74.19 128 HIS A CA 1
ATOM 1047 C C . HIS A 1 128 ? 19.186 16.219 -25.029 1.00 74.19 128 HIS A C 1
ATOM 1049 O O . HIS A 1 128 ? 19.661 16.476 -23.921 1.00 74.19 128 HIS A O 1
ATOM 1055 N N . CYS A 1 129 ? 18.908 17.172 -25.908 1.00 68.50 129 CYS A N 1
ATOM 1056 C CA . CYS A 1 129 ? 19.007 18.590 -25.627 1.00 68.50 129 CYS A CA 1
ATOM 1057 C C . CYS A 1 129 ? 17.770 19.057 -24.852 1.00 68.50 129 CYS A C 1
ATOM 1059 O O . CYS A 1 129 ? 16.652 19.056 -25.371 1.00 68.50 129 CYS A O 1
ATOM 1061 N N . ARG A 1 130 ? 17.983 19.542 -23.626 1.00 64.81 130 ARG A N 1
ATOM 1062 C CA . ARG A 1 130 ? 16.913 20.043 -22.749 1.00 64.81 130 ARG A CA 1
ATOM 1063 C C . ARG A 1 130 ? 16.223 21.312 -23.274 1.00 64.81 130 ARG A C 1
ATOM 1065 O O . ARG A 1 130 ? 15.080 21.561 -22.911 1.00 64.81 130 ARG A O 1
ATOM 1072 N N . ASN A 1 131 ? 16.886 22.062 -24.160 1.00 61.97 131 ASN A N 1
ATOM 1073 C CA . ASN A 1 131 ? 16.374 23.318 -24.722 1.00 61.97 131 ASN A CA 1
ATOM 1074 C C . ASN A 1 131 ? 15.706 23.149 -26.097 1.00 61.97 131 ASN A C 1
ATOM 1076 O O . ASN A 1 131 ? 14.796 23.903 -26.419 1.00 61.97 131 ASN A O 1
ATOM 1080 N N . LEU A 1 132 ? 16.148 22.179 -26.907 1.00 62.03 132 LEU A N 1
ATOM 1081 C CA . LEU A 1 132 ? 15.691 22.003 -28.295 1.00 62.03 132 LEU A CA 1
ATOM 1082 C C . LEU A 1 132 ? 14.932 20.692 -28.536 1.00 62.03 132 LEU A C 1
ATOM 1084 O O . LEU A 1 132 ? 14.442 20.478 -29.639 1.00 62.03 132 LEU A O 1
ATOM 1088 N N . GLN A 1 133 ? 14.810 19.826 -27.520 1.00 63.66 133 GLN A N 1
ATOM 1089 C CA . GLN A 1 133 ? 14.146 18.515 -27.617 1.00 63.66 133 GLN A CA 1
ATOM 1090 C C . GLN A 1 133 ? 14.758 17.614 -28.702 1.00 63.66 133 GLN A C 1
ATOM 1092 O O . GLN A 1 133 ? 14.097 16.720 -29.228 1.00 63.66 133 GLN A O 1
ATOM 1097 N N . THR A 1 134 ? 16.026 17.851 -29.046 1.00 66.25 134 THR A N 1
ATOM 1098 C CA . THR A 1 134 ? 16.748 17.103 -30.074 1.00 66.25 134 THR A CA 1
ATOM 1099 C C . THR A 1 134 ? 17.660 16.038 -29.475 1.00 66.25 134 THR A C 1
ATOM 1101 O O . THR A 1 134 ? 18.204 16.244 -28.395 1.00 66.25 134 THR A O 1
ATOM 1104 N N . ILE A 1 135 ? 17.855 14.908 -30.160 1.00 69.69 135 ILE A N 1
ATOM 1105 C CA . ILE A 1 135 ? 18.801 13.859 -29.756 1.00 69.69 135 ILE A CA 1
ATOM 1106 C C . ILE A 1 135 ? 20.096 13.978 -30.562 1.00 69.69 135 ILE A C 1
ATOM 1108 O O . ILE A 1 135 ? 20.091 13.947 -31.798 1.00 69.69 135 ILE A O 1
ATOM 1112 N N . ALA A 1 136 ? 21.209 14.072 -29.844 1.00 68.38 136 ALA A N 1
ATOM 1113 C CA . ALA A 1 136 ? 22.564 14.117 -30.361 1.00 68.38 136 ALA A CA 1
ATOM 1114 C C . ALA A 1 136 ? 23.375 12.877 -29.943 1.00 68.38 136 ALA A C 1
ATOM 1116 O O . ALA A 1 136 ? 23.033 12.173 -28.990 1.00 68.38 136 ALA A O 1
ATOM 1117 N N . SER A 1 137 ? 24.441 12.618 -30.694 1.00 58.50 137 SER A N 1
ATOM 1118 C CA . SER A 1 137 ? 25.529 11.694 -30.358 1.00 58.50 137 SER A CA 1
ATOM 1119 C C . SER A 1 137 ? 26.762 12.504 -29.963 1.00 58.50 137 SER A C 1
ATOM 1121 O O . SER A 1 137 ? 27.032 13.511 -30.622 1.00 58.50 137 SER A O 1
ATOM 1123 N N . GLU A 1 138 ? 27.517 12.032 -28.975 1.00 57.16 138 GLU A N 1
ATOM 1124 C CA . GLU A 1 138 ? 28.898 12.457 -28.695 1.00 57.16 138 GLU A CA 1
ATOM 1125 C C . GLU A 1 138 ? 29.866 11.314 -29.025 1.00 57.16 138 GLU A C 1
ATOM 1127 O O . GLU A 1 138 ? 29.497 10.141 -28.758 1.00 57.16 138 GLU A O 1
#

Organism: NCBI:txid392030

Foldseek 3Di:
DDADPVRHDDDDDPVVVVVVVVVVVVVVVVVVVVVVVVVVVVVVVVVVVVVVVVVVVPDDDDDDDDDPPVPPPPPPPPPPPPCVVVPPDDDDPPVRDDPLPADDPVVDQAFPPPRDGPVVDPPWDWDADPVPSGIHTD